Protein AF-A0A355VYT5-F1 (afdb_monomer)

Secondary structure (DSSP, 8-state):
------------EEEEEEEEEE--STTS-HHHHTTTT-EEETT-TTSPPTT-STT--EEEEEEETTPPP--HHHHHHHHHHHHHH---HHHHHHHTT---PPP-------

Mean predicted aligned error: 14.63 Å

Sequence (110 aa):
MPLRSKITPQRGYNAEYFIWRTEMDAKVRESHLKLEGKVFRKGSSLVSMPGADYNCRCQAEEVPDHVLIIDQDTEKKAFNLYLRTGINLSQMANLTGREIYKEPSDSITA

Foldseek 3Di:
DDDPDPPPPPQDFPLQKFQKDFPPDPPADPVSVVRHRPMDTPPDPPDDAQPPDPPGRMHTHTHGPVDDDDDPVRVVVQVVVCVVPVQDPVNVCVVVVHDDDDDPPPDDDD

Solvent-accessible surface area (backbone atoms only — not comparable to full-atom values): 7198 Å² total; per-residue (Å²): 134,84,84,79,72,79,81,69,79,78,78,51,57,37,82,58,38,28,30,33,41,57,75,84,48,94,82,55,52,71,78,59,60,76,39,50,76,38,76,45,55,68,91,43,89,89,56,80,64,59,48,72,52,89,91,46,60,30,40,69,41,77,34,53,52,89,60,85,87,75,54,72,70,56,50,52,48,54,50,54,47,25,75,72,69,72,54,49,76,82,54,53,31,71,75,67,78,47,88,72,85,71,80,81,80,80,80,76,79,135

Nearest PDB structures (foldseek):
  7sym-assembly1_T  TM=3.479E-01  e=7.402E+00  Oryctolagus cuniculus
  5z8i-assembly1_A  TM=2.124E-01  e=7.919E+00  Saccharomyces cerevisiae S288C

Radius of gyration: 19.94 Å; Cα contacts (8 Å, |Δi|>4): 100; chains: 1; bounding box: 54×31×48 Å

pLDDT: mean 71.36, std 18.78, range [37.81, 94.44]

Structure (mmCIF, N/CA/C/O backbone):
data_AF-A0A355VYT5-F1
#
_entry.id   AF-A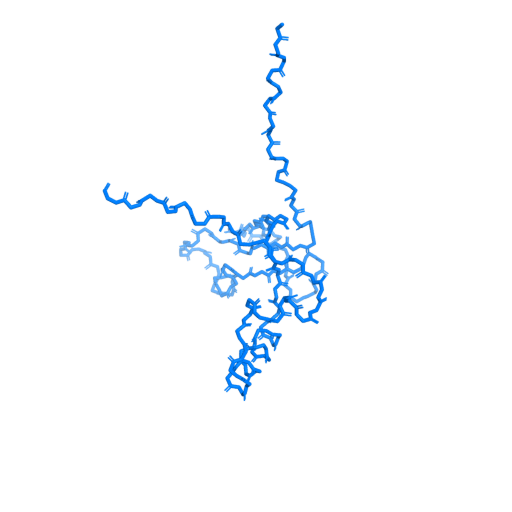0A355VYT5-F1
#
loop_
_atom_site.group_PDB
_atom_site.id
_atom_site.type_symbol
_atom_site.label_atom_id
_atom_site.label_alt_id
_atom_site.label_comp_id
_atom_site.label_asym_id
_atom_site.label_entity_id
_atom_site.label_seq_id
_atom_site.pdbx_PDB_ins_code
_atom_site.Cartn_x
_atom_site.Cartn_y
_atom_site.Cartn_z
_atom_site.occupancy
_atom_site.B_iso_or_equiv
_atom_site.auth_seq_id
_atom_site.auth_comp_id
_atom_site.auth_asym_id
_atom_site.auth_atom_id
_atom_site.pdbx_PDB_model_num
ATOM 1 N N . MET A 1 1 ? -41.898 15.717 -19.237 1.00 37.81 1 MET A N 1
ATOM 2 C CA . MET A 1 1 ? -40.767 14.799 -19.501 1.00 37.81 1 MET A CA 1
ATOM 3 C C . MET A 1 1 ? -39.775 14.931 -18.354 1.00 37.81 1 MET A C 1
ATOM 5 O O . MET A 1 1 ? -39.299 16.045 -18.170 1.00 37.81 1 MET A O 1
ATOM 9 N N . PRO A 1 2 ? -39.488 13.898 -17.543 1.00 43.44 2 PRO A N 1
ATOM 10 C CA . PRO A 1 2 ? -38.465 14.030 -16.516 1.00 43.44 2 PRO A CA 1
ATOM 11 C C . PRO A 1 2 ? -37.082 13.780 -17.132 1.00 43.44 2 PRO A C 1
ATOM 13 O O . PRO A 1 2 ? -36.843 12.749 -17.762 1.00 43.44 2 PRO A O 1
ATOM 16 N N . LEU A 1 3 ? -36.175 14.740 -16.958 1.00 39.28 3 LEU A N 1
ATOM 17 C CA . LEU A 1 3 ? -34.758 14.582 -17.267 1.00 39.28 3 LEU A CA 1
ATOM 18 C C . LEU A 1 3 ? -34.163 13.6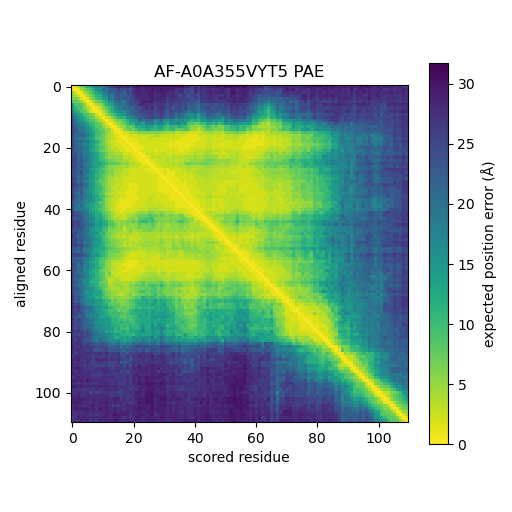10 -16.246 1.00 39.28 3 LEU A C 1
ATOM 20 O O . LEU A 1 3 ? -33.950 13.958 -15.088 1.00 39.28 3 LEU A O 1
ATOM 24 N N . ARG A 1 4 ? -33.923 12.368 -16.670 1.00 41.94 4 ARG A N 1
ATOM 25 C CA . ARG A 1 4 ? -33.206 11.371 -15.874 1.00 41.94 4 ARG A CA 1
ATOM 26 C C . ARG A 1 4 ? -31.721 11.727 -15.938 1.00 41.94 4 ARG A C 1
ATOM 28 O O . ARG A 1 4 ? -30.994 11.217 -16.789 1.00 41.94 4 ARG A O 1
ATOM 35 N N . SER A 1 5 ? -31.275 12.654 -15.091 1.00 41.09 5 SER A N 1
ATOM 36 C CA . SER A 1 5 ? -29.844 12.819 -14.856 1.00 41.09 5 SER A CA 1
ATOM 37 C C . SER A 1 5 ? -29.337 11.479 -14.329 1.00 41.09 5 SER A C 1
ATOM 39 O O . SER A 1 5 ? -29.809 10.963 -13.315 1.00 41.09 5 SER A O 1
ATOM 41 N N . LYS A 1 6 ? -28.427 10.845 -15.074 1.00 44.81 6 LYS A N 1
ATOM 42 C CA . LYS A 1 6 ? -27.651 9.734 -14.535 1.00 44.81 6 LYS A CA 1
ATOM 43 C C . LYS A 1 6 ? -26.886 10.334 -13.362 1.00 44.81 6 LYS A C 1
ATOM 45 O O . LYS A 1 6 ? -25.951 11.098 -13.578 1.00 44.81 6 LYS A O 1
ATOM 50 N N . ILE A 1 7 ? -27.336 10.067 -12.139 1.00 45.31 7 ILE A N 1
ATOM 51 C CA . ILE A 1 7 ? -26.527 10.294 -10.948 1.00 45.31 7 ILE A CA 1
ATOM 52 C C . ILE A 1 7 ? -25.377 9.304 -11.096 1.00 45.31 7 ILE A C 1
ATOM 54 O O . ILE A 1 7 ? -25.475 8.148 -10.698 1.00 45.31 7 ILE A O 1
ATOM 58 N N . THR A 1 8 ? -24.324 9.711 -11.796 1.00 47.47 8 THR A N 1
ATOM 59 C CA . THR A 1 8 ? -23.047 9.027 -11.698 1.00 47.47 8 THR A CA 1
ATOM 60 C C . THR A 1 8 ? -22.570 9.374 -10.296 1.00 47.47 8 THR A C 1
ATOM 62 O O . THR A 1 8 ? -22.371 10.566 -10.041 1.00 47.47 8 THR A O 1
ATOM 65 N N . PRO A 1 9 ? -22.456 8.419 -9.354 1.00 48.16 9 PRO A N 1
ATOM 66 C CA . PRO A 1 9 ? -21.789 8.716 -8.102 1.00 48.16 9 PRO A CA 1
ATOM 67 C C . PRO A 1 9 ? -20.395 9.181 -8.504 1.00 48.16 9 PRO A C 1
ATOM 69 O O . PRO A 1 9 ? -19.617 8.410 -9.066 1.00 48.16 9 PRO A O 1
ATOM 72 N N . GLN A 1 10 ? -20.122 10.471 -8.321 1.00 50.19 10 GLN A N 1
ATOM 73 C CA . GLN A 1 10 ? -18.767 10.979 -8.397 1.00 50.19 10 GLN A CA 1
ATOM 74 C C . GLN A 1 10 ? -18.057 10.224 -7.276 1.00 50.19 10 GLN A C 1
ATOM 76 O O . GLN A 1 10 ? -18.252 10.543 -6.104 1.00 50.19 10 GLN A O 1
ATOM 81 N N . ARG A 1 11 ? -17.357 9.129 -7.610 1.00 54.22 11 ARG A N 1
ATOM 82 C CA . ARG A 1 11 ? -16.424 8.491 -6.684 1.00 54.22 11 ARG A CA 1
ATOM 83 C C . ARG A 1 11 ? -15.344 9.531 -6.477 1.00 54.22 11 ARG A C 1
ATOM 85 O O . ARG A 1 11 ? -14.378 9.581 -7.230 1.00 54.22 1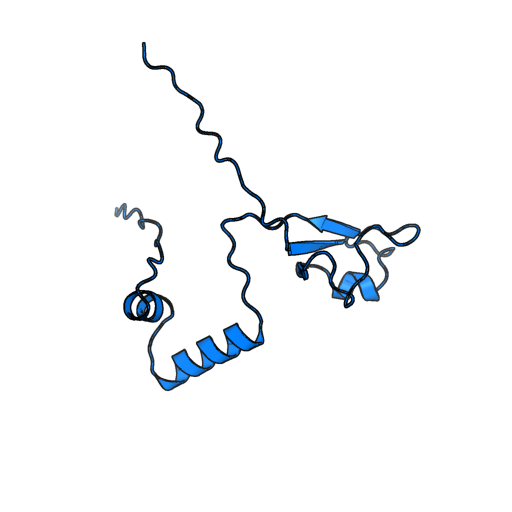1 ARG A O 1
ATOM 92 N N . GLY A 1 12 ? -15.567 10.414 -5.516 1.00 58.28 12 GLY A N 1
ATOM 93 C CA . GLY A 1 12 ? -14.475 11.169 -4.964 1.00 58.28 12 GLY A CA 1
ATOM 94 C C . GLY A 1 12 ? -13.449 10.161 -4.443 1.00 58.28 12 GLY A C 1
ATOM 95 O O . GLY A 1 12 ? -13.793 9.049 -4.012 1.00 58.28 12 GLY A O 1
ATOM 96 N N . TYR A 1 13 ? -12.184 10.495 -4.622 1.00 68.31 13 TYR A N 1
ATOM 97 C CA . TYR A 1 13 ? -11.056 9.686 -4.202 1.00 68.31 13 TYR A CA 1
ATOM 98 C C . TYR A 1 13 ? -10.331 10.439 -3.101 1.00 68.31 13 TYR A C 1
ATOM 100 O O . TYR A 1 13 ? -10.117 11.654 -3.197 1.00 68.31 13 TYR A O 1
ATOM 108 N N . ASN A 1 14 ? -9.901 9.703 -2.078 1.00 72.50 14 ASN A N 1
ATOM 109 C CA . ASN A 1 14 ? -9.177 10.304 -0.983 1.00 72.50 14 ASN A CA 1
ATOM 110 C C . ASN A 1 14 ? -7.768 10.573 -1.496 1.00 72.50 14 ASN A C 1
ATOM 112 O O . ASN A 1 14 ? -6.905 9.695 -1.525 1.00 72.50 14 ASN A O 1
ATOM 116 N N . ALA A 1 15 ? -7.556 11.801 -1.964 1.00 75.12 15 ALA A N 1
ATOM 117 C CA . ALA A 1 15 ? -6.341 12.182 -2.662 1.00 75.12 15 ALA A CA 1
ATOM 118 C C . ALA A 1 15 ? -5.088 12.078 -1.784 1.00 75.12 15 ALA A C 1
ATOM 120 O O . ALA A 1 15 ? -3.990 12.043 -2.339 1.00 75.12 15 ALA A O 1
ATOM 121 N N . GLU A 1 16 ? -5.232 12.011 -0.458 1.00 85.44 16 GLU A N 1
ATOM 122 C CA . GLU A 1 16 ? -4.117 11.949 0.484 1.00 85.44 16 GLU A CA 1
ATOM 123 C C . GLU A 1 16 ? -3.521 10.548 0.632 1.00 85.44 16 GLU A C 1
ATOM 125 O O . GLU A 1 16 ? -2.359 10.430 1.026 1.00 85.44 16 GLU A O 1
ATOM 130 N N . TYR A 1 17 ? -4.266 9.492 0.301 1.00 87.12 17 TYR A N 1
ATOM 131 C CA . TYR A 1 17 ? -3.844 8.109 0.513 1.00 87.12 17 TYR A CA 1
ATOM 132 C C . TYR A 1 17 ? -3.908 7.287 -0.773 1.00 87.12 17 TYR A C 1
ATOM 134 O O . TYR A 1 17 ? -4.606 7.618 -1.730 1.00 87.12 17 TYR A O 1
ATOM 142 N N . PHE A 1 18 ? -3.136 6.208 -0.810 1.00 89.88 18 PHE A N 1
ATOM 143 C CA . PHE A 1 18 ? -3.131 5.258 -1.914 1.00 89.88 18 PHE A CA 1
ATOM 144 C C . PHE A 1 18 ? -2.877 3.842 -1.408 1.00 89.88 18 PHE A C 1
ATOM 146 O O . PHE A 1 18 ? -2.242 3.644 -0.371 1.00 89.88 18 PHE A O 1
ATOM 153 N N . ILE A 1 19 ? -3.358 2.861 -2.163 1.00 90.62 19 ILE A N 1
ATOM 154 C CA . ILE A 1 19 ? -3.078 1.444 -1.956 1.00 90.62 19 ILE A CA 1
ATOM 155 C C . ILE A 1 19 ? -1.885 1.081 -2.836 1.00 90.62 19 ILE A C 1
ATOM 157 O O . ILE A 1 19 ? -1.863 1.366 -4.035 1.00 90.62 19 ILE A O 1
ATOM 161 N N . TRP A 1 20 ? -0.875 0.456 -2.246 1.00 93.50 20 TRP A N 1
ATOM 162 C CA . TRP A 1 20 ? 0.256 -0.066 -2.996 1.00 93.50 20 TRP A CA 1
ATOM 163 C C . TRP A 1 20 ? -0.141 -1.349 -3.718 1.00 93.50 20 TRP A C 1
ATOM 165 O O . TRP A 1 20 ? -0.492 -2.343 -3.081 1.00 93.50 20 TRP A O 1
ATOM 175 N N . ARG A 1 21 ? -0.039 -1.342 -5.045 1.00 94.44 21 ARG A N 1
ATOM 176 C CA . ARG A 1 21 ? -0.281 -2.515 -5.884 1.00 94.44 21 ARG A CA 1
ATOM 177 C C . ARG A 1 21 ? 0.949 -2.864 -6.689 1.00 94.44 21 ARG A C 1
ATOM 179 O O . ARG A 1 21 ? 1.649 -1.995 -7.198 1.00 94.44 21 ARG A O 1
ATOM 186 N N . THR A 1 22 ? 1.195 -4.145 -6.833 1.00 94.06 22 THR A N 1
ATOM 187 C CA . THR A 1 22 ? 2.258 -4.743 -7.621 1.00 94.06 22 THR A CA 1
ATOM 188 C C . THR A 1 22 ? 1.630 -5.658 -8.656 1.00 94.06 22 THR A C 1
ATOM 190 O O . THR A 1 22 ? 0.531 -6.176 -8.477 1.00 94.06 22 THR A O 1
ATOM 193 N N . GLU A 1 23 ? 2.348 -5.904 -9.742 1.00 92.19 23 GLU A N 1
ATOM 194 C CA . GLU A 1 23 ? 1.928 -6.897 -10.731 1.00 92.19 23 GLU A CA 1
ATOM 195 C C . GLU A 1 23 ? 2.061 -8.356 -10.247 1.00 92.19 23 GLU A C 1
ATOM 197 O O . GLU A 1 23 ? 1.738 -9.275 -10.994 1.00 92.19 23 GLU A O 1
ATOM 202 N N . MET A 1 24 ? 2.536 -8.576 -9.011 1.00 89.62 24 MET A N 1
ATOM 203 C CA . MET A 1 24 ? 2.676 -9.892 -8.370 1.00 89.62 24 MET A CA 1
ATOM 204 C C . MET A 1 24 ? 3.427 -10.943 -9.210 1.00 89.62 24 MET A C 1
ATOM 206 O O . MET A 1 24 ? 3.179 -12.141 -9.083 1.00 89.62 24 MET A O 1
ATOM 210 N N . ASP A 1 25 ? 4.362 -10.516 -10.061 1.00 91.50 25 ASP A N 1
ATOM 211 C CA . ASP A 1 25 ? 5.209 -11.421 -10.836 1.00 91.50 25 ASP A CA 1
ATOM 212 C C . ASP A 1 25 ? 6.582 -11.628 -10.182 1.00 91.50 25 ASP A C 1
ATOM 214 O O . ASP A 1 25 ? 7.001 -10.888 -9.291 1.00 91.50 25 ASP A O 1
ATOM 218 N N . ALA A 1 26 ? 7.329 -12.620 -10.673 1.00 88.50 26 ALA A N 1
ATOM 219 C CA . ALA A 1 26 ? 8.664 -12.949 -10.167 1.00 88.50 26 ALA A CA 1
ATOM 220 C C . ALA A 1 26 ? 9.712 -11.833 -10.374 1.00 88.50 26 ALA A C 1
ATOM 222 O O . ALA A 1 26 ? 10.837 -11.949 -9.892 1.00 88.50 26 ALA A O 1
ATOM 223 N N . LYS A 1 27 ? 9.376 -10.767 -11.113 1.00 89.94 27 LYS A N 1
ATOM 224 C CA . LYS A 1 27 ? 10.254 -9.616 -11.357 1.00 89.94 27 LYS A CA 1
ATOM 225 C C . LYS A 1 27 ? 10.017 -8.484 -10.356 1.00 89.94 27 LYS A C 1
ATOM 227 O O . LYS A 1 27 ? 10.828 -7.558 -10.296 1.00 89.94 27 LYS A O 1
ATOM 232 N N . VAL A 1 28 ? 8.938 -8.537 -9.569 1.00 90.00 28 VAL A N 1
ATOM 233 C CA . VAL A 1 28 ? 8.727 -7.621 -8.446 1.00 90.00 28 VAL A CA 1
ATOM 234 C C . VAL A 1 28 ? 9.785 -7.898 -7.379 1.00 90.00 28 VAL A C 1
ATOM 236 O O . VAL A 1 28 ? 9.967 -9.022 -6.921 1.00 90.00 28 VAL A O 1
ATOM 239 N N . ARG A 1 29 ? 10.489 -6.845 -6.956 1.00 90.50 29 ARG A N 1
ATOM 240 C CA . ARG A 1 29 ? 11.467 -6.924 -5.864 1.00 90.50 29 ARG A CA 1
ATOM 241 C C . ARG A 1 29 ? 10.754 -7.334 -4.575 1.00 90.50 29 ARG A C 1
ATOM 243 O O . ARG A 1 29 ? 9.709 -6.772 -4.252 1.00 90.50 29 ARG A O 1
ATOM 250 N N . GLU A 1 30 ? 11.347 -8.232 -3.789 1.00 90.69 30 GLU A N 1
ATOM 251 C CA . GLU A 1 30 ? 10.746 -8.704 -2.529 1.00 90.69 30 GLU A CA 1
ATOM 252 C C . GLU A 1 30 ? 10.386 -7.561 -1.566 1.00 90.69 30 GLU A C 1
ATOM 254 O O . GLU A 1 30 ? 9.388 -7.634 -0.850 1.00 90.69 30 GLU A O 1
ATOM 259 N N . SER A 1 31 ? 11.168 -6.476 -1.564 1.00 89.75 31 SER A N 1
ATOM 260 C CA . SER A 1 31 ? 10.874 -5.274 -0.779 1.00 89.75 31 SER A CA 1
ATOM 261 C C . SER A 1 31 ? 9.544 -4.625 -1.166 1.00 89.75 31 SER A C 1
ATOM 263 O O . SER A 1 31 ? 8.829 -4.166 -0.283 1.00 89.75 31 SER A O 1
ATOM 265 N N . HIS A 1 32 ? 9.188 -4.620 -2.453 1.00 91.50 32 HIS A N 1
ATOM 266 C CA . HIS A 1 32 ? 7.938 -4.045 -2.955 1.00 91.50 32 HIS A CA 1
ATOM 267 C C . HIS A 1 32 ? 6.769 -5.008 -2.755 1.00 91.50 32 HIS A C 1
ATOM 269 O O . HIS A 1 32 ? 5.663 -4.572 -2.452 1.00 91.50 32 HIS A O 1
ATOM 275 N N . LEU A 1 33 ? 7.015 -6.318 -2.859 1.00 91.44 33 LEU A N 1
ATOM 276 C CA . LEU A 1 33 ? 6.002 -7.342 -2.601 1.00 91.44 33 LEU A CA 1
ATOM 277 C C . LEU A 1 33 ? 5.484 -7.270 -1.153 1.00 91.44 33 LEU A C 1
ATOM 279 O O . LEU A 1 33 ? 4.295 -7.419 -0.903 1.00 91.44 33 LEU A O 1
ATOM 283 N N . LYS A 1 34 ? 6.360 -6.945 -0.191 1.00 91.06 34 LYS A N 1
ATOM 284 C CA . LYS A 1 34 ? 5.986 -6.715 1.220 1.00 91.06 34 LYS A CA 1
ATOM 285 C C . LYS A 1 34 ? 5.052 -5.518 1.429 1.00 91.06 34 LYS A C 1
ATOM 287 O O . LYS A 1 34 ? 4.520 -5.359 2.533 1.00 91.06 34 LYS A O 1
ATO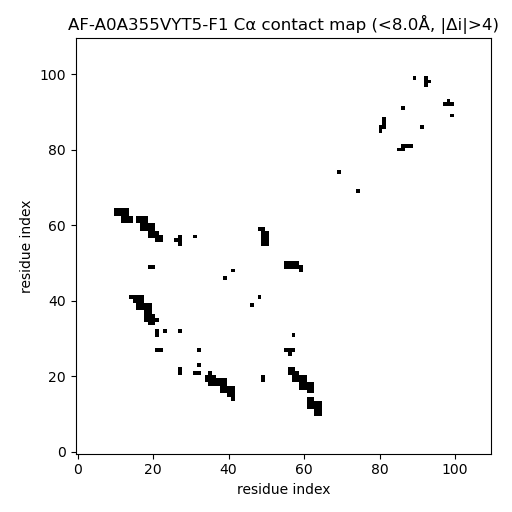M 292 N N . LEU A 1 35 ? 4.910 -4.652 0.429 1.00 91.12 35 LEU A N 1
ATOM 293 C CA . LEU A 1 35 ? 4.044 -3.478 0.465 1.00 91.12 35 LEU A CA 1
ATOM 294 C C . LEU A 1 35 ? 2.691 -3.739 -0.209 1.00 91.12 35 LEU A C 1
ATOM 296 O O . LEU A 1 35 ? 1.785 -2.941 -0.011 1.00 91.12 35 LEU A O 1
ATOM 300 N N . GLU A 1 36 ? 2.531 -4.852 -0.936 1.00 93.19 36 GLU A N 1
ATOM 301 C CA . GLU A 1 36 ? 1.289 -5.215 -1.628 1.00 93.19 36 GLU A CA 1
ATOM 302 C C . GLU A 1 36 ? 0.061 -5.103 -0.715 1.00 93.19 36 GLU A C 1
ATOM 304 O O . GLU A 1 36 ? 0.026 -5.652 0.389 1.00 93.19 36 GLU A O 1
ATOM 309 N N . GLY A 1 37 ? -0.948 -4.369 -1.186 1.00 90.31 37 GLY A N 1
ATOM 310 C CA . GLY A 1 37 ? -2.221 -4.162 -0.504 1.00 90.31 37 GLY A CA 1
ATOM 311 C C . GLY A 1 37 ? -2.175 -3.211 0.696 1.00 90.31 37 GLY A C 1
ATOM 312 O O . GLY A 1 37 ? -3.218 -2.963 1.299 1.00 90.31 37 GLY A O 1
ATOM 313 N N . LYS A 1 38 ? -1.011 -2.659 1.064 1.00 90.44 38 LYS A N 1
ATOM 314 C CA . LYS A 1 38 ? -0.905 -1.700 2.173 1.00 90.44 38 LYS A CA 1
ATOM 315 C C . LYS A 1 38 ? -1.278 -0.291 1.729 1.00 90.44 38 LYS A C 1
ATOM 317 O O . LYS A 1 38 ? -1.041 0.102 0.588 1.00 90.44 38 LYS A O 1
ATOM 322 N N . VAL A 1 39 ? -1.833 0.476 2.663 1.00 89.12 39 VAL A N 1
ATOM 323 C CA . VAL A 1 39 ? -2.235 1.869 2.447 1.00 89.12 39 VAL A CA 1
ATOM 324 C C . VAL A 1 39 ? -1.127 2.802 2.921 1.00 89.12 39 VAL A C 1
ATOM 326 O O . VAL A 1 39 ? -0.640 2.673 4.044 1.00 89.12 39 VAL A O 1
ATOM 329 N N . 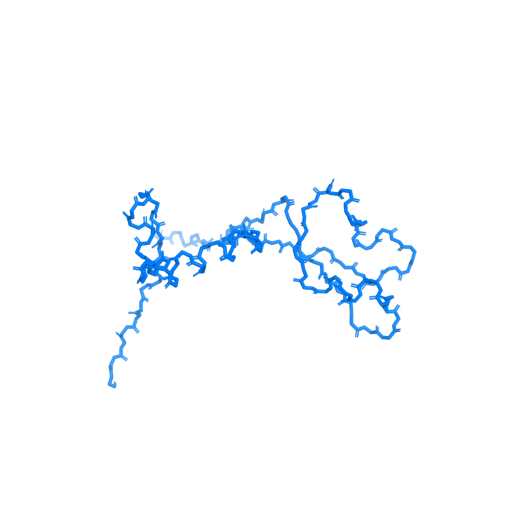PHE A 1 40 ? -0.754 3.762 2.081 1.00 89.12 40 PHE A N 1
ATOM 330 C CA . PHE A 1 40 ? 0.248 4.777 2.389 1.00 89.12 40 PHE A CA 1
ATOM 331 C C . PHE A 1 40 ? -0.293 6.175 2.122 1.00 89.12 40 PHE A C 1
ATOM 333 O O . PHE A 1 40 ? -1.136 6.387 1.253 1.00 89.12 40 PHE A O 1
ATOM 340 N N . ARG A 1 41 ? 0.222 7.149 2.874 1.00 87.69 41 ARG A N 1
ATOM 341 C CA . ARG A 1 41 ? -0.056 8.566 2.644 1.00 87.69 41 ARG A CA 1
ATOM 342 C C . ARG A 1 41 ? 0.869 9.103 1.551 1.00 87.69 41 ARG A C 1
ATOM 344 O O . ARG A 1 41 ? 2.083 8.895 1.618 1.00 87.69 41 ARG A O 1
ATOM 351 N N . LYS A 1 42 ? 0.321 9.827 0.573 1.00 84.56 42 LYS A N 1
ATOM 352 C CA . LYS A 1 42 ? 1.107 10.525 -0.454 1.00 84.56 42 LYS A CA 1
ATOM 353 C C . LYS A 1 42 ? 2.040 11.544 0.208 1.00 84.56 42 LYS A C 1
ATOM 355 O O . LYS A 1 42 ? 1.641 12.259 1.123 1.00 84.56 42 LYS A O 1
ATOM 360 N N . GLY A 1 43 ? 3.294 11.592 -0.241 1.00 82.38 43 GLY A N 1
ATOM 361 C CA . GLY A 1 43 ? 4.318 12.489 0.313 1.00 82.38 43 GLY A CA 1
ATOM 362 C C . GLY A 1 43 ? 4.933 12.040 1.645 1.00 82.38 43 GLY A C 1
ATOM 363 O O . GLY A 1 43 ? 5.735 12.774 2.216 1.00 82.38 43 GLY A O 1
ATOM 364 N N . SER A 1 44 ? 4.591 10.850 2.150 1.00 81.31 44 SER A N 1
ATOM 365 C CA . SER A 1 44 ? 5.308 10.251 3.279 1.00 81.31 44 SER A CA 1
ATOM 366 C C . SER A 1 44 ? 6.745 9.903 2.882 1.00 81.31 44 SER A C 1
ATOM 368 O O . SER A 1 44 ? 6.972 9.328 1.823 1.00 81.31 44 SER A O 1
ATOM 370 N N . SER A 1 45 ? 7.719 10.194 3.748 1.00 78.94 45 SER A N 1
ATOM 371 C CA . SER A 1 45 ? 9.125 9.809 3.546 1.00 78.94 45 SER A CA 1
ATOM 372 C C . SER A 1 45 ? 9.399 8.326 3.815 1.00 78.94 45 SER A C 1
ATOM 374 O O . SER A 1 45 ? 10.510 7.856 3.581 1.00 78.94 45 SER A O 1
ATOM 376 N N . LEU A 1 46 ? 8.407 7.588 4.324 1.00 76.19 46 LEU A N 1
ATOM 377 C CA . LEU A 1 46 ? 8.556 6.184 4.711 1.00 76.19 46 LEU A CA 1
ATOM 378 C C . LEU A 1 46 ? 8.708 5.243 3.511 1.00 76.19 46 LEU A C 1
ATOM 380 O O . LEU A 1 46 ? 9.306 4.179 3.654 1.00 76.19 46 LEU A O 1
ATOM 384 N N . VAL A 1 47 ? 8.144 5.602 2.354 1.00 81.00 47 VAL A N 1
ATOM 385 C CA . VAL A 1 47 ? 8.134 4.756 1.154 1.00 81.00 47 VAL A CA 1
ATOM 386 C C . VAL A 1 47 ? 8.284 5.635 -0.087 1.00 81.00 47 VAL A C 1
ATOM 388 O O . VAL A 1 47 ? 7.688 6.709 -0.164 1.00 81.00 47 VAL A O 1
ATOM 391 N N . SER A 1 48 ? 9.071 5.180 -1.066 1.00 83.00 48 SER A N 1
ATOM 392 C CA . SER A 1 48 ? 9.114 5.794 -2.396 1.00 83.00 48 SER A CA 1
ATOM 393 C C . SER A 1 48 ? 7.754 5.681 -3.090 1.00 83.00 48 SER A C 1
ATOM 395 O O . SER A 1 48 ? 6.940 4.831 -2.751 1.00 83.00 48 SER A O 1
ATOM 397 N N . MET A 1 49 ? 7.466 6.534 -4.072 1.00 85.38 49 MET A N 1
ATOM 398 C CA . MET A 1 49 ? 6.235 6.372 -4.850 1.00 85.38 49 MET A CA 1
ATOM 399 C C . MET A 1 49 ? 6.320 5.104 -5.716 1.00 85.38 49 MET A C 1
ATOM 401 O O . MET A 1 49 ? 7.354 4.869 -6.352 1.00 85.38 49 MET A O 1
ATOM 405 N N . PRO A 1 50 ? 5.252 4.291 -5.795 1.00 87.75 50 PRO A N 1
ATOM 406 C CA . PRO A 1 50 ? 5.226 3.156 -6.709 1.00 87.75 50 PRO A CA 1
ATOM 407 C C . PRO A 1 50 ? 5.416 3.654 -8.149 1.00 87.75 50 PRO A C 1
ATOM 409 O O . PRO A 1 50 ? 4.864 4.682 -8.539 1.00 87.75 50 PRO A O 1
ATOM 412 N N . GLY A 1 51 ? 6.249 2.954 -8.918 1.00 86.94 51 GLY A N 1
ATOM 413 C CA . GLY A 1 51 ? 6.628 3.362 -10.275 1.00 86.94 51 GLY A CA 1
ATOM 414 C C . GLY A 1 51 ? 7.801 4.352 -10.367 1.00 86.94 51 GLY A C 1
ATOM 415 O O . GLY A 1 51 ? 8.261 4.607 -11.474 1.00 86.94 51 GLY A O 1
ATOM 416 N N . ALA A 1 52 ? 8.320 4.886 -9.252 1.00 85.69 52 ALA A N 1
ATOM 417 C CA . ALA A 1 52 ? 9.433 5.846 -9.283 1.00 85.69 52 ALA A CA 1
ATOM 418 C C . ALA A 1 52 ? 10.793 5.203 -9.617 1.00 85.69 52 ALA A C 1
ATOM 420 O O . ALA A 1 52 ? 11.647 5.834 -10.237 1.00 85.69 52 ALA A O 1
ATOM 421 N N . ASP A 1 53 ? 10.997 3.949 -9.210 1.00 86.31 53 ASP A N 1
ATOM 422 C CA . ASP A 1 53 ? 12.241 3.226 -9.470 1.00 86.31 53 ASP A CA 1
ATOM 423 C C . ASP A 1 53 ? 12.301 2.667 -10.897 1.00 86.31 53 ASP A C 1
ATOM 425 O O . ASP A 1 53 ? 11.288 2.311 -11.504 1.00 86.31 53 ASP A O 1
ATOM 429 N N . TYR A 1 54 ? 13.516 2.493 -11.422 1.00 86.75 54 TYR A N 1
ATOM 430 C CA . TYR A 1 54 ? 13.707 1.895 -12.742 1.00 86.75 54 TYR A CA 1
ATOM 431 C C . TYR A 1 54 ? 13.103 0.485 -12.823 1.00 86.75 54 TYR A C 1
ATOM 433 O O . TYR A 1 54 ? 13.331 -0.372 -11.951 1.00 86.75 54 TYR A O 1
ATOM 441 N N . ASN A 1 55 ? 12.359 0.250 -13.911 1.00 88.00 55 ASN A N 1
ATOM 442 C CA . ASN A 1 55 ? 11.643 -0.995 -14.188 1.00 88.00 55 ASN A CA 1
ATOM 443 C C . ASN A 1 55 ? 10.719 -1.422 -13.026 1.00 88.00 55 ASN A C 1
ATOM 445 O O . ASN A 1 55 ? 10.545 -2.611 -12.759 1.00 88.00 55 ASN A O 1
ATOM 449 N N . CYS A 1 56 ? 10.188 -0.456 -12.267 1.00 89.38 56 CYS A N 1
ATOM 450 C CA . CYS A 1 56 ? 9.242 -0.723 -11.193 1.00 89.38 56 CYS A CA 1
ATOM 451 C C . CYS A 1 56 ? 7.891 -1.147 -11.777 1.00 89.38 56 CYS A C 1
ATOM 453 O O . CYS A 1 56 ? 7.344 -0.485 -12.653 1.00 89.38 56 CYS A O 1
ATOM 455 N N . ARG A 1 57 ? 7.362 -2.262 -11.269 1.00 91.38 57 ARG A N 1
ATOM 456 C CA . ARG A 1 57 ? 6.096 -2.882 -11.697 1.00 91.38 57 ARG A CA 1
ATOM 457 C C . ARG A 1 57 ? 5.017 -2.689 -10.629 1.00 91.38 57 ARG A C 1
ATOM 459 O O . ARG A 1 57 ? 4.286 -3.615 -10.280 1.00 91.38 57 ARG A O 1
ATOM 466 N N . CYS A 1 58 ? 5.028 -1.516 -10.001 1.00 93.19 58 CYS A N 1
ATOM 467 C CA . CYS A 1 58 ? 4.125 -1.149 -8.918 1.00 93.19 58 CYS A CA 1
ATOM 468 C C . CYS A 1 58 ? 3.335 0.096 -9.313 1.00 93.19 58 CYS A C 1
ATOM 470 O O . CYS A 1 58 ? 3.862 0.967 -10.002 1.00 93.19 58 CYS A O 1
ATOM 472 N N . GLN A 1 59 ? 2.105 0.200 -8.825 1.00 93.12 59 GLN A N 1
ATOM 473 C CA . GLN A 1 59 ? 1.201 1.315 -9.068 1.00 93.12 59 GLN A CA 1
ATOM 474 C C . GLN A 1 59 ? 0.558 1.792 -7.761 1.00 93.12 59 GLN A C 1
ATOM 476 O O . GLN A 1 59 ? 0.364 1.016 -6.821 1.00 93.12 59 GLN A O 1
ATOM 481 N N . ALA A 1 60 ? 0.238 3.084 -7.713 1.00 92.38 60 ALA A N 1
ATOM 482 C CA . ALA A 1 60 ? -0.586 3.666 -6.663 1.00 92.38 60 ALA A CA 1
ATOM 483 C C . ALA A 1 60 ? -2.049 3.557 -7.091 1.00 92.38 60 ALA A C 1
ATOM 485 O O . ALA A 1 60 ? -2.479 4.266 -7.998 1.00 92.38 60 ALA A O 1
ATOM 486 N N . GLU A 1 61 ? -2.801 2.669 -6.451 1.00 91.50 61 GLU A N 1
ATOM 487 C CA . GLU A 1 61 ? -4.250 2.611 -6.613 1.00 91.50 61 GLU A CA 1
ATOM 488 C C . GLU A 1 61 ? -4.910 3.643 -5.688 1.00 91.50 61 GLU A C 1
ATOM 490 O O . GLU A 1 61 ? -4.506 3.829 -4.538 1.00 91.50 61 GLU A O 1
ATOM 495 N N . GLU A 1 62 ? -5.911 4.353 -6.200 1.00 89.06 62 GLU A N 1
ATOM 496 C CA . GLU A 1 62 ? -6.620 5.384 -5.447 1.00 89.06 62 GLU A CA 1
ATOM 497 C C . GLU A 1 62 ? -7.518 4.767 -4.374 1.00 89.06 62 GLU A C 1
ATOM 499 O O . GLU A 1 62 ? -8.216 3.782 -4.615 1.00 89.06 62 GLU A O 1
ATOM 504 N N . VAL A 1 63 ? -7.535 5.374 -3.185 1.00 86.00 63 VAL A N 1
ATOM 505 C CA . VAL A 1 63 ? -8.490 4.991 -2.143 1.00 86.00 63 VAL A CA 1
ATOM 506 C C . VAL A 1 63 ? -9.820 5.703 -2.417 1.00 86.00 63 VAL A C 1
ATOM 508 O O . VAL A 1 63 ? -9.826 6.930 -2.524 1.00 86.00 63 VAL A O 1
ATOM 511 N N . PRO A 1 64 ? -10.955 4.993 -2.513 1.00 83.38 64 PRO A N 1
ATOM 512 C CA . PRO A 1 64 ? -12.259 5.639 -2.643 1.00 83.38 64 PRO A CA 1
ATOM 513 C C . PRO A 1 64 ? -12.611 6.485 -1.407 1.00 83.38 64 PRO A C 1
ATOM 515 O O . PRO A 1 64 ? -12.354 6.059 -0.285 1.00 83.38 64 PRO A O 1
ATOM 518 N N . ASP A 1 65 ? -13.276 7.631 -1.582 1.00 79.06 65 ASP A N 1
ATOM 519 C CA . ASP A 1 65 ? -13.600 8.561 -0.476 1.00 79.06 65 ASP A CA 1
ATOM 520 C C . ASP A 1 65 ? -14.469 7.964 0.633 1.00 79.06 65 ASP A C 1
ATOM 522 O O . ASP A 1 65 ? -14.415 8.402 1.779 1.00 79.06 65 ASP A O 1
ATOM 526 N N . HIS A 1 66 ? -15.285 6.963 0.310 1.00 77.06 66 HIS A N 1
ATOM 527 C CA . HIS A 1 66 ? -16.163 6.310 1.281 1.00 77.06 66 HIS A CA 1
ATOM 528 C C . HIS A 1 66 ? -15.425 5.310 2.186 1.00 77.06 66 HIS A C 1
ATOM 530 O O . HIS A 1 66 ? -16.041 4.711 3.066 1.00 77.06 66 HIS A O 1
ATOM 536 N N . VAL A 1 67 ? -14.123 5.100 1.973 1.00 78.50 67 VAL A N 1
ATOM 537 C CA . VAL A 1 67 ? -13.304 4.202 2.786 1.00 78.50 67 VAL A CA 1
ATOM 538 C C . VAL A 1 67 ? -12.658 4.992 3.919 1.00 78.50 67 VAL A C 1
ATOM 540 O O . VAL A 1 67 ? -11.848 5.892 3.702 1.00 78.50 67 VAL A O 1
ATOM 543 N N . LEU A 1 68 ? -12.991 4.619 5.153 1.00 75.94 68 LEU A N 1
ATOM 544 C CA . LEU A 1 68 ? -12.331 5.146 6.342 1.00 75.94 68 LEU A CA 1
ATOM 545 C C . LEU 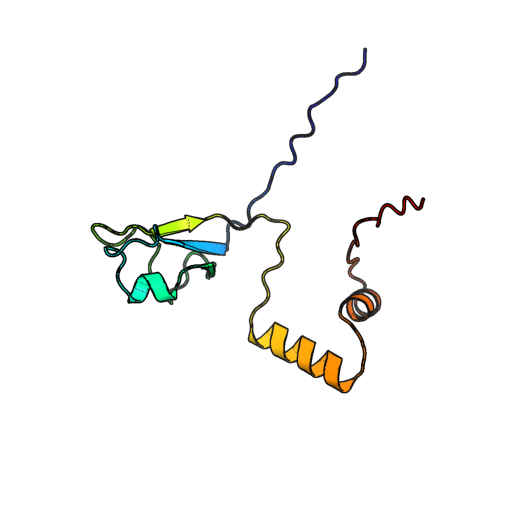A 1 68 ? -10.983 4.447 6.534 1.00 75.94 68 LEU A C 1
ATOM 547 O O . LEU A 1 68 ? -10.918 3.225 6.659 1.00 75.94 68 LEU A O 1
ATOM 551 N N . ILE A 1 69 ? -9.909 5.232 6.593 1.00 77.00 69 ILE A N 1
ATOM 552 C CA . ILE A 1 69 ? -8.559 4.737 6.870 1.00 77.00 69 ILE A CA 1
ATOM 553 C C . ILE A 1 69 ? -8.305 4.887 8.367 1.00 77.00 69 ILE A C 1
ATOM 555 O O . ILE A 1 69 ? -8.287 5.998 8.898 1.00 77.00 69 ILE A O 1
ATOM 559 N N . ILE A 1 70 ? -8.108 3.760 9.045 1.00 76.94 70 ILE A N 1
ATOM 560 C CA . ILE A 1 70 ? -7.739 3.703 10.459 1.00 76.94 70 ILE A CA 1
ATOM 561 C C . ILE A 1 70 ? -6.328 3.140 10.599 1.00 76.94 70 ILE A C 1
ATOM 563 O O . ILE A 1 70 ? -5.943 2.202 9.906 1.00 76.94 70 ILE A O 1
ATOM 567 N N . ASP A 1 71 ? -5.551 3.732 11.500 1.00 77.00 71 ASP A N 1
ATOM 568 C CA . ASP A 1 71 ? -4.228 3.221 11.841 1.00 77.00 71 ASP A CA 1
ATOM 569 C C . ASP A 1 71 ? -4.338 1.939 12.689 1.00 77.00 71 ASP A C 1
ATOM 571 O O . ASP A 1 71 ? -5.247 1.813 13.519 1.00 77.00 71 ASP A O 1
ATOM 575 N N . GLN A 1 72 ? -3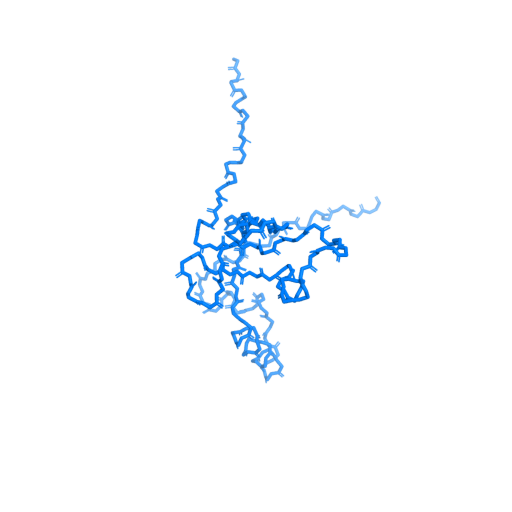.396 1.005 12.517 1.00 72.69 72 GLN A N 1
ATOM 576 C CA . GLN A 1 72 ? -3.393 -0.282 13.224 1.00 72.69 72 GLN A CA 1
ATOM 577 C C . GLN A 1 72 ? -3.364 -0.130 14.752 1.00 72.69 72 GLN A C 1
ATOM 579 O O . GLN A 1 72 ? -3.945 -0.949 15.467 1.00 72.69 72 GLN A O 1
ATOM 584 N N . ASP A 1 73 ? -2.717 0.906 15.288 1.00 73.62 73 ASP A N 1
ATOM 585 C CA . ASP A 1 73 ? -2.706 1.159 16.729 1.00 73.62 73 ASP A CA 1
ATOM 586 C C . ASP A 1 73 ? -4.066 1.655 17.223 1.00 73.62 73 ASP A C 1
ATOM 588 O O . ASP A 1 73 ? -4.484 1.344 18.343 1.00 73.62 73 ASP A O 1
ATOM 592 N N . THR A 1 74 ? -4.787 2.394 16.379 1.00 72.69 74 THR A N 1
ATOM 593 C CA . THR A 1 74 ? -6.155 2.842 16.667 1.00 72.69 74 THR A CA 1
ATOM 594 C C . THR A 1 74 ? -7.115 1.660 16.656 1.00 72.69 74 THR A C 1
ATOM 596 O O . THR A 1 74 ? -7.914 1.512 17.580 1.00 72.69 74 THR A O 1
ATOM 599 N N . GLU A 1 75 ? -6.980 0.773 15.671 1.00 74.06 75 GLU A N 1
ATOM 600 C CA . GLU A 1 75 ? -7.758 -0.462 15.570 1.00 74.06 75 GLU A CA 1
ATOM 601 C C . GLU A 1 75 ? -7.543 -1.362 16.794 1.00 74.06 75 GLU A C 1
ATOM 603 O O . GLU A 1 75 ? -8.504 -1.761 17.453 1.00 74.06 75 GLU A O 1
ATOM 608 N N . LYS A 1 76 ? -6.285 -1.605 17.185 1.00 74.12 76 LYS A N 1
ATOM 609 C CA . LYS A 1 76 ? -5.959 -2.398 18.382 1.00 74.12 76 LYS A CA 1
ATOM 610 C C . LYS A 1 76 ? -6.533 -1.784 19.650 1.00 74.12 76 LYS A C 1
ATOM 612 O O . LYS A 1 76 ? -6.997 -2.520 20.519 1.00 74.12 76 LYS A O 1
ATOM 617 N N . LYS A 1 77 ? -6.495 -0.458 19.798 1.00 75.06 77 LYS A N 1
ATOM 618 C CA . LYS A 1 77 ? -7.088 0.228 20.956 1.00 75.06 77 LYS A CA 1
ATOM 619 C C . LYS A 1 77 ? -8.607 0.088 20.966 1.00 75.06 77 LYS A C 1
ATOM 621 O O . LYS A 1 77 ? -9.157 -0.230 22.016 1.00 75.06 77 LYS A O 1
ATOM 626 N N . ALA A 1 78 ? -9.263 0.266 19.821 1.00 69.69 78 ALA A N 1
ATOM 627 C CA . ALA A 1 78 ? -10.708 0.100 19.684 1.00 69.69 78 ALA A CA 1
ATOM 628 C C . ALA A 1 78 ? -11.142 -1.343 19.990 1.00 69.69 78 ALA A C 1
ATOM 630 O O . ALA A 1 78 ? -12.074 -1.558 20.760 1.00 69.69 78 ALA A O 1
ATOM 631 N N . PHE A 1 79 ? -10.408 -2.331 19.478 1.00 74.50 79 PHE A N 1
ATOM 632 C CA . PHE A 1 79 ? -10.655 -3.743 19.756 1.00 74.50 79 PHE A CA 1
ATOM 633 C C . PHE A 1 79 ? -10.403 -4.103 21.228 1.00 74.50 79 PHE A C 1
ATOM 635 O O . PHE A 1 79 ? -11.228 -4.757 21.859 1.00 74.50 79 PHE A O 1
ATOM 642 N N . ASN A 1 80 ? -9.305 -3.629 21.825 1.00 73.88 80 ASN A N 1
ATOM 643 C CA . ASN A 1 80 ? -9.042 -3.836 23.254 1.00 73.88 80 ASN A CA 1
ATOM 644 C C . ASN A 1 80 ? -10.097 -3.169 24.141 1.00 73.88 80 ASN A C 1
ATOM 646 O O . ASN A 1 80 ? -10.449 -3.705 25.190 1.00 73.88 80 ASN A O 1
ATOM 650 N N . LEU A 1 81 ? -10.603 -2.004 23.737 1.00 69.56 81 LEU A N 1
ATOM 651 C CA . LEU A 1 81 ? -11.685 -1.332 24.440 1.00 69.56 81 LEU A CA 1
ATOM 652 C C . LEU A 1 81 ? -12.983 -2.143 24.339 1.00 69.56 81 LEU A C 1
ATOM 654 O O . LEU A 1 81 ? -13.607 -2.369 25.371 1.00 69.56 81 LEU A O 1
ATOM 658 N N . TYR A 1 82 ? -13.320 -2.658 23.151 1.00 70.88 82 TYR A N 1
ATOM 659 C CA . TYR A 1 82 ? -14.439 -3.586 22.949 1.00 70.88 82 TYR A CA 1
ATOM 660 C C . TYR A 1 82 ? -14.342 -4.811 23.864 1.00 70.88 82 TYR A C 1
ATOM 662 O O . TYR A 1 82 ? -15.300 -5.131 24.562 1.00 70.88 82 TYR A O 1
ATOM 670 N N . LEU A 1 83 ? -13.172 -5.456 23.927 1.00 71.94 83 LEU A N 1
ATOM 671 C CA . LEU A 1 83 ? -12.954 -6.617 24.795 1.00 71.94 83 LEU A CA 1
ATOM 672 C C . LEU A 1 83 ? -13.100 -6.291 26.290 1.00 71.94 83 LEU A C 1
ATOM 674 O O . LEU A 1 83 ? -13.495 -7.157 27.064 1.00 71.94 83 LEU A O 1
ATOM 678 N N . ARG A 1 84 ? -12.778 -5.060 26.711 1.00 72.81 84 ARG A N 1
ATOM 679 C CA . ARG A 1 84 ? -12.852 -4.635 28.120 1.00 72.81 84 ARG A CA 1
ATOM 680 C C . ARG A 1 84 ? -14.244 -4.197 28.559 1.00 72.81 84 ARG A C 1
ATOM 682 O O . ARG A 1 84 ? -14.586 -4.387 29.720 1.00 72.81 84 ARG A O 1
ATOM 689 N N . THR A 1 85 ? -15.012 -3.561 27.679 1.00 73.00 85 THR A N 1
ATOM 690 C CA . THR A 1 85 ? -16.305 -2.948 28.030 1.00 73.00 85 THR A CA 1
ATOM 691 C C . THR A 1 85 ? -17.504 -3.709 27.472 1.00 73.00 85 THR A C 1
ATOM 693 O O . THR A 1 85 ? -18.626 -3.458 27.899 1.00 73.00 85 THR A O 1
ATOM 696 N N . GLY A 1 86 ? -17.291 -4.623 26.521 1.00 61.00 86 GLY A N 1
ATOM 697 C CA . GLY A 1 86 ? -18.358 -5.326 25.806 1.00 61.00 86 GLY A CA 1
ATOM 698 C C . GLY A 1 86 ? -19.133 -4.445 24.817 1.00 61.00 86 GLY A C 1
ATOM 699 O O . GLY A 1 86 ? -20.156 -4.884 24.297 1.00 61.00 86 GLY A O 1
ATOM 700 N N . ILE A 1 87 ? -18.674 -3.212 24.553 1.00 60.78 87 ILE A N 1
ATOM 701 C CA . ILE A 1 87 ? -19.385 -2.217 23.733 1.00 60.78 87 ILE A CA 1
ATOM 702 C C . ILE A 1 87 ? -18.889 -2.256 22.287 1.00 60.78 87 ILE A C 1
ATOM 704 O O . ILE A 1 87 ? -17.760 -1.852 22.008 1.00 60.78 87 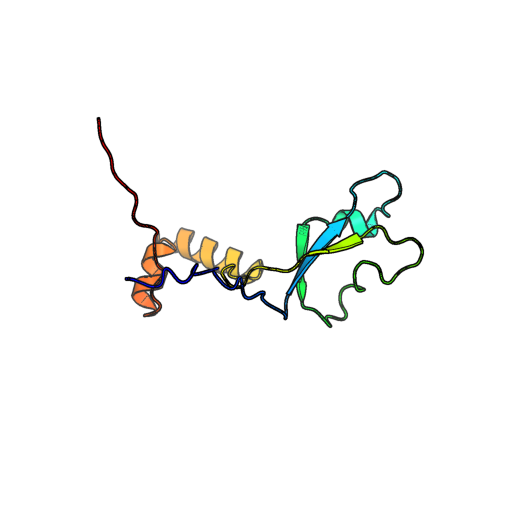ILE A O 1
ATOM 708 N N . ASN A 1 88 ? -19.724 -2.727 21.359 1.00 56.69 88 ASN A N 1
ATOM 709 C CA . ASN A 1 88 ? -19.353 -2.937 19.952 1.00 56.69 88 ASN A CA 1
ATOM 710 C C . ASN A 1 88 ? -19.200 -1.611 19.167 1.00 56.69 88 ASN A C 1
ATOM 712 O O . ASN A 1 88 ? -19.723 -0.575 19.582 1.00 56.69 88 ASN A O 1
ATOM 716 N N . LEU A 1 89 ? -18.540 -1.629 17.999 1.00 54.28 89 LEU A N 1
ATOM 717 C CA . LEU A 1 89 ? -18.298 -0.433 17.163 1.00 54.28 89 LEU A CA 1
ATOM 718 C C . LEU A 1 89 ? -19.593 0.329 16.826 1.00 54.28 89 LEU A C 1
ATOM 720 O O . LEU A 1 89 ? -19.625 1.559 16.855 1.00 54.28 89 LEU A O 1
ATOM 724 N N . SER A 1 90 ? -20.694 -0.393 16.606 1.00 54.16 90 SER A N 1
ATOM 725 C CA . SER A 1 90 ? -22.023 0.190 16.382 1.00 54.16 90 SER A CA 1
ATOM 726 C C . SER A 1 90 ? -22.587 0.947 17.591 1.00 54.16 90 SER A C 1
ATOM 728 O O . SER A 1 90 ? -23.419 1.831 17.425 1.00 54.16 90 SER A O 1
ATOM 730 N N . GLN A 1 91 ? -22.162 0.611 18.811 1.00 52.25 91 GLN A N 1
ATOM 731 C CA . GLN A 1 91 ? -22.572 1.302 20.037 1.00 52.25 91 GLN A CA 1
ATOM 732 C C . GLN A 1 91 ? -21.680 2.522 20.335 1.00 52.25 91 GLN A C 1
ATOM 734 O O . GLN A 1 91 ? -22.160 3.487 20.925 1.00 52.25 91 GLN A O 1
ATOM 739 N N . MET A 1 92 ? -20.423 2.536 19.869 1.00 47.97 92 MET A N 1
ATOM 740 C CA . MET A 1 92 ? -19.517 3.691 20.010 1.00 47.97 92 MET A CA 1
ATOM 741 C C . MET A 1 92 ? -19.912 4.890 19.125 1.00 47.97 92 MET A C 1
ATOM 743 O O . MET A 1 92 ? -19.748 6.041 19.536 1.00 47.97 92 MET A O 1
ATOM 747 N N . ALA A 1 93 ? -20.482 4.639 17.942 1.00 49.19 93 ALA A N 1
ATOM 748 C CA . ALA A 1 93 ? -21.022 5.675 17.051 1.00 49.19 93 ALA A CA 1
ATOM 749 C C . ALA A 1 93 ? -22.123 6.522 17.709 1.00 49.19 93 ALA A C 1
ATOM 751 O O . ALA A 1 93 ? -22.130 7.749 17.617 1.00 49.19 93 ALA A O 1
ATOM 752 N N . ASN A 1 94 ? -23.006 5.857 18.459 1.00 45.25 94 ASN A N 1
ATOM 753 C CA . ASN A 1 94 ? -24.136 6.490 19.137 1.00 45.25 94 ASN A CA 1
ATOM 754 C C . ASN A 1 94 ? -23.718 7.322 20.364 1.00 45.25 94 ASN A C 1
ATOM 756 O O . ASN A 1 94 ? -24.428 8.248 20.737 1.00 45.25 94 ASN A O 1
ATOM 760 N N . LEU A 1 95 ? -22.561 7.036 20.974 1.00 46.44 95 LEU A N 1
ATOM 761 C CA . LEU A 1 95 ? -22.027 7.791 22.120 1.00 46.44 95 LEU A CA 1
ATOM 762 C C . LEU A 1 95 ? -21.203 9.021 21.707 1.00 46.44 95 LEU A C 1
ATOM 764 O O . LEU A 1 95 ? -20.983 9.913 22.520 1.00 46.44 95 LEU A O 1
ATOM 768 N N . THR A 1 96 ? -20.745 9.076 20.454 1.00 45.72 96 THR A N 1
ATOM 769 C CA . THR A 1 96 ? -19.893 10.160 19.929 1.00 45.72 96 THR A CA 1
ATOM 770 C C . THR A 1 96 ? -20.630 11.119 18.989 1.00 45.72 96 THR A C 1
ATOM 772 O O . THR A 1 96 ? -20.019 12.051 18.471 1.00 45.72 96 THR A O 1
ATOM 775 N N . GLY A 1 97 ? -21.939 10.928 18.778 1.00 43.75 97 GLY A N 1
ATOM 776 C CA . GLY A 1 97 ? -22.764 11.819 17.955 1.00 43.75 97 GLY A CA 1
ATOM 777 C C . GLY A 1 97 ? -22.385 11.842 16.468 1.00 43.75 97 GLY A C 1
ATOM 778 O O . GLY A 1 97 ? -22.734 12.791 15.771 1.00 43.75 97 GLY A O 1
ATOM 779 N N . ARG A 1 98 ? -21.663 10.830 15.968 1.00 46.50 98 ARG A N 1
ATOM 780 C CA . ARG A 1 98 ? -21.370 10.666 14.537 1.00 46.50 98 ARG A CA 1
ATOM 781 C C . ARG A 1 98 ? -22.186 9.501 13.994 1.00 46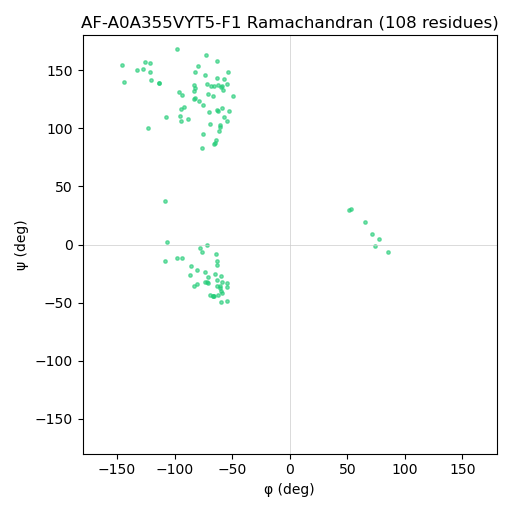.50 98 ARG A C 1
ATOM 783 O O . ARG A 1 98 ? -21.926 8.350 14.336 1.00 46.50 98 ARG A O 1
ATOM 790 N N . GLU A 1 99 ? -23.174 9.823 13.162 1.00 41.41 99 GLU A N 1
ATOM 791 C CA . GLU A 1 99 ? -24.000 8.852 12.442 1.00 41.41 99 GLU A CA 1
ATOM 792 C C . GLU A 1 99 ? -23.112 7.867 11.668 1.00 41.41 99 GLU A C 1
ATOM 794 O O . GLU A 1 99 ? -22.413 8.245 10.729 1.00 41.41 99 GLU A O 1
ATOM 799 N N . ILE A 1 100 ? -23.144 6.589 12.056 1.00 44.88 100 ILE A N 1
ATOM 800 C CA . ILE A 1 100 ? -22.698 5.498 11.189 1.00 44.88 100 ILE A CA 1
ATOM 801 C C . ILE A 1 100 ? -23.946 4.973 10.488 1.00 44.88 100 ILE A C 1
ATOM 803 O O . ILE A 1 100 ? -24.773 4.295 11.099 1.00 44.88 100 ILE A O 1
ATOM 807 N N . TYR A 1 101 ? -24.077 5.295 9.204 1.00 39.91 101 TYR A N 1
ATOM 808 C CA . TYR A 1 101 ? -25.084 4.691 8.341 1.00 39.91 101 TYR A CA 1
ATOM 809 C C . TYR A 1 101 ? -24.798 3.187 8.227 1.00 39.91 101 TYR A C 1
ATOM 811 O O . TYR A 1 101 ? -23.755 2.777 7.719 1.00 39.91 101 TYR A O 1
ATOM 819 N N . LYS A 1 102 ? -25.726 2.361 8.721 1.00 42.00 102 LYS A N 1
ATOM 820 C CA . LYS A 1 102 ? -25.863 0.964 8.298 1.00 42.00 102 LYS A CA 1
ATOM 821 C C . LYS A 1 102 ? -26.672 0.955 7.007 1.00 42.00 102 LYS A C 1
ATOM 823 O O . LYS A 1 102 ? -27.702 1.624 6.938 1.00 42.00 102 LYS A O 1
ATOM 828 N N . GLU A 1 103 ? -26.232 0.185 6.017 1.00 46.12 103 GLU A N 1
ATOM 829 C CA . GLU A 1 103 ? -27.103 -0.168 4.898 1.00 46.12 103 GLU A CA 1
ATOM 830 C C . GLU A 1 103 ? -28.396 -0.796 5.447 1.00 46.12 103 GLU A C 1
ATOM 832 O O . GLU A 1 103 ? -28.333 -1.580 6.406 1.00 46.12 103 GLU A O 1
ATOM 837 N N . PRO A 1 104 ? -29.572 -0.448 4.897 1.00 43.12 104 PRO A N 1
ATOM 838 C CA . PRO A 1 104 ? -30.794 -1.154 5.224 1.00 43.12 104 PRO A CA 1
ATOM 839 C C . PRO A 1 104 ? -30.612 -2.601 4.771 1.00 43.12 104 PRO A C 1
ATOM 841 O O . PRO A 1 104 ? -30.452 -2.889 3.588 1.00 43.12 104 PRO A O 1
ATOM 844 N N . SER A 1 105 ? -30.593 -3.516 5.737 1.00 48.06 105 SER A N 1
ATOM 845 C CA . SER A 1 105 ? -30.796 -4.925 5.457 1.00 48.06 105 SER A CA 1
ATOM 846 C C . SER A 1 105 ? -32.185 -5.047 4.848 1.00 48.06 105 SER A C 1
ATOM 848 O O . SER A 1 105 ? -33.176 -4.999 5.582 1.00 48.06 105 SER A O 1
ATOM 850 N N . ASP A 1 106 ? -32.257 -5.181 3.527 1.00 41.28 106 ASP A N 1
ATOM 851 C CA . ASP A 1 106 ? -33.455 -5.670 2.868 1.00 41.28 106 ASP A CA 1
ATOM 852 C C . ASP A 1 106 ? -33.666 -7.111 3.327 1.00 41.28 106 ASP A C 1
ATOM 854 O O . ASP A 1 106 ? -33.169 -8.094 2.778 1.00 41.28 106 ASP A O 1
ATOM 858 N N . SER A 1 107 ? -34.409 -7.206 4.419 1.00 45.97 107 SER A N 1
ATOM 859 C CA . SER A 1 107 ? -35.282 -8.313 4.715 1.00 45.97 107 SER A CA 1
ATOM 860 C C . SER A 1 107 ? -36.239 -8.493 3.543 1.00 45.97 107 SER A C 1
ATOM 862 O O . SER A 1 107 ? -37.206 -7.745 3.417 1.00 45.97 107 SER A O 1
ATOM 864 N N . ILE A 1 108 ? -36.018 -9.528 2.740 1.00 45.34 108 ILE A N 1
ATOM 865 C CA . ILE A 1 108 ? -37.136 -10.288 2.191 1.00 45.34 108 ILE A CA 1
ATOM 866 C C . ILE A 1 108 ? -36.954 -11.745 2.610 1.00 45.34 108 ILE A C 1
ATOM 868 O O . ILE A 1 108 ? -36.130 -12.497 2.101 1.00 45.34 108 ILE A O 1
ATOM 872 N N . THR A 1 109 ? -37.717 -12.063 3.649 1.00 43.12 109 THR A N 1
ATOM 873 C CA . THR A 1 109 ? -38.223 -13.374 4.037 1.00 43.12 109 THR A CA 1
ATOM 874 C C . THR A 1 109 ? -38.964 -14.075 2.899 1.00 43.12 109 THR A C 1
ATOM 876 O O . THR A 1 109 ? -39.729 -13.416 2.197 1.00 43.12 109 THR A O 1
ATOM 879 N N . ALA A 1 110 ? -38.861 -15.409 2.935 1.00 40.59 110 ALA A N 1
ATOM 880 C CA . ALA A 1 110 ? -39.737 -16.434 2.350 1.00 40.59 110 ALA A CA 1
ATOM 881 C C . ALA A 1 110 ? -39.598 -16.719 0.846 1.00 40.59 110 ALA A C 1
ATOM 883 O O . ALA A 1 110 ? -39.946 -15.855 0.015 1.00 40.59 110 ALA A O 1
#